Protein AF-A0A4P7SNY7-F1 (afdb_monomer_lite)

InterPro domains:
  IPR010985 Ribbon-helix-helix [SSF47598] (10-65)
  IPR014795 Antitoxin TacA 1-like [PF08681] (13-63)
  IPR014795 Antitoxin TacA 1-like [PTHR35401] (10-64)

Radius of gyration: 28.35 Å; chains: 1; bounding box: 36×50×80 Å

pLDDT: mean 82.67, std 14.97, range [39.25, 98.31]

Sequence (103 aa):
MVWGEHIPLRTARLHMRLTEEGLALLRQAAAVQEQDVTSFVLGVALDRARDVVTRENALRVQMAVIAADPLRYVRDPRVPDDPELAALVLAVRHDPDGLDRLG

Organism: NCBI:txid2566013

Secondary structure (DSSP, 8-state):
-------------------HHHHHHHHHHHHHTT--HHHHHHHHHHHHHHHHHHHHHHHHHHHHHHHH-HHHHS--TTS-SSHHHHHHHHHHHH-TTGGGG--

Foldseek 3Di:
DDPPPPPPPPDDDDDDDDDPVRVVVLCVVCVVVVHDSVCSVVVVVVVVVCVVVVVVVVVVVVVVVCVVPVVVVPPDPQQDPDPVSNVVSVVCVVPVPVVVPVD

Structure (mmCIF, N/CA/C/O backbone):
data_AF-A0A4P7SNY7-F1
#
_entry.id   AF-A0A4P7SNY7-F1
#
loop_
_atom_site.group_PDB
_atom_site.id
_atom_site.type_symbol
_atom_site.label_atom_id
_atom_site.label_alt_id
_atom_site.label_comp_id
_atom_site.label_asym_id
_atom_site.label_entity_id
_atom_site.label_seq_id
_atom_site.pdbx_PDB_ins_code
_atom_site.Cartn_x
_atom_site.Cartn_y
_atom_site.Cartn_z
_atom_site.occupancy
_atom_site.B_iso_or_equiv
_atom_site.auth_seq_id
_atom_site.auth_comp_id
_atom_site.auth_asym_id
_atom_site.auth_atom_id
_atom_site.pdbx_PDB_model_num
ATOM 1 N N . MET A 1 1 ? 17.521 -40.149 4.431 1.00 39.25 1 MET A N 1
ATOM 2 C CA . MET A 1 1 ? 17.053 -39.309 5.552 1.00 39.25 1 MET A CA 1
ATOM 3 C C . MET A 1 1 ? 17.567 -37.901 5.287 1.00 39.25 1 MET A C 1
ATOM 5 O O . MET A 1 1 ? 18.749 -37.658 5.478 1.00 39.25 1 MET A O 1
ATOM 9 N N . VAL A 1 2 ? 16.740 -37.043 4.681 1.00 47.78 2 VAL A N 1
ATOM 10 C CA . VAL A 1 2 ? 17.116 -35.660 4.342 1.00 47.78 2 VAL A CA 1
ATOM 11 C C . VAL A 1 2 ? 16.847 -34.819 5.582 1.00 47.78 2 VAL A C 1
ATOM 13 O O . VAL A 1 2 ? 15.700 -34.696 6.004 1.00 47.78 2 VAL A O 1
ATOM 16 N N . TRP A 1 3 ? 17.906 -34.315 6.206 1.00 52.19 3 TRP A N 1
ATOM 17 C CA . TRP A 1 3 ? 17.790 -33.345 7.285 1.00 52.19 3 TRP A CA 1
ATOM 18 C C . TRP A 1 3 ? 17.244 -32.055 6.679 1.00 52.19 3 TRP A C 1
ATOM 20 O O . TRP A 1 3 ? 17.896 -31.443 5.837 1.00 52.19 3 TRP A O 1
ATOM 30 N N . GLY A 1 4 ? 16.015 -31.695 7.048 1.00 53.91 4 GLY A N 1
ATOM 31 C CA . GLY A 1 4 ? 15.436 -30.405 6.705 1.00 53.91 4 GLY A CA 1
ATOM 32 C C . GLY A 1 4 ? 16.267 -29.319 7.370 1.00 53.91 4 GLY A C 1
ATOM 33 O O . GLY A 1 4 ? 16.214 -29.151 8.587 1.00 53.91 4 GLY A O 1
ATOM 34 N N . GLU A 1 5 ? 17.070 -28.625 6.575 1.00 59.88 5 GLU A N 1
ATOM 35 C CA . GLU A 1 5 ? 17.785 -27.434 6.999 1.00 59.88 5 GLU A CA 1
ATOM 36 C C . GLU A 1 5 ? 16.739 -26.385 7.398 1.00 59.88 5 GLU A C 1
ATOM 38 O O . GLU A 1 5 ? 16.086 -25.758 6.564 1.00 59.88 5 GLU A O 1
ATOM 43 N N . HIS A 1 6 ? 16.504 -26.260 8.704 1.00 62.56 6 HIS A N 1
ATOM 44 C CA . HIS A 1 6 ? 15.673 -25.213 9.276 1.00 62.56 6 HIS A CA 1
ATOM 45 C C . HIS A 1 6 ? 16.424 -23.895 9.071 1.00 62.56 6 HIS A C 1
ATOM 47 O O . HIS A 1 6 ? 17.225 -23.500 9.915 1.00 62.56 6 HIS A O 1
ATOM 53 N N . ILE A 1 7 ? 16.204 -23.217 7.941 1.00 64.69 7 ILE A N 1
ATOM 54 C CA . ILE A 1 7 ? 16.647 -21.831 7.777 1.00 64.69 7 ILE A CA 1
ATOM 55 C C . ILE A 1 7 ? 15.887 -21.039 8.846 1.00 64.69 7 ILE A C 1
ATOM 57 O O . ILE A 1 7 ? 14.658 -20.946 8.761 1.00 64.69 7 ILE A O 1
ATOM 61 N N . PRO A 1 8 ? 16.552 -20.511 9.890 1.00 58.31 8 PRO A N 1
ATOM 62 C CA . PRO A 1 8 ? 15.844 -19.765 10.910 1.00 58.31 8 PRO A CA 1
ATOM 63 C C . PRO A 1 8 ? 15.235 -18.540 10.234 1.00 58.31 8 PRO A C 1
ATOM 65 O O . PRO A 1 8 ? 15.956 -17.698 9.691 1.00 58.31 8 PRO A O 1
ATOM 68 N N . LEU A 1 9 ? 13.904 -18.451 10.255 1.00 64.19 9 LEU A N 1
ATOM 69 C CA . LEU A 1 9 ? 13.176 -17.239 9.902 1.00 64.19 9 LEU A CA 1
ATOM 70 C C . LEU A 1 9 ? 13.705 -16.129 10.809 1.00 64.19 9 LEU A C 1
ATOM 72 O O . LEU A 1 9 ? 13.356 -16.048 11.985 1.00 64.19 9 LEU A O 1
ATOM 76 N N . ARG A 1 10 ? 14.611 -15.301 10.283 1.00 66.25 10 ARG A N 1
ATOM 77 C CA . ARG A 1 10 ? 15.101 -14.122 10.990 1.00 66.25 10 ARG A CA 1
ATOM 78 C C . ARG A 1 10 ? 13.935 -13.149 11.097 1.00 66.25 10 ARG A C 1
ATOM 80 O O . ARG A 1 10 ? 13.615 -12.440 10.149 1.00 66.25 10 ARG A O 1
ATOM 87 N N . THR A 1 11 ? 13.274 -13.156 12.246 1.00 81.06 11 THR A N 1
ATOM 88 C CA . THR A 1 11 ? 12.194 -12.224 12.555 1.00 81.06 11 THR A CA 1
ATOM 89 C C . THR A 1 11 ? 12.779 -10.851 12.869 1.00 81.06 11 THR A C 1
ATOM 91 O O . THR A 1 11 ? 13.724 -10.748 13.651 1.00 81.06 11 THR A O 1
ATOM 94 N N . ALA A 1 12 ? 12.193 -9.796 12.308 1.00 84.50 12 ALA A N 1
ATOM 95 C CA . ALA A 1 12 ? 12.506 -8.410 12.643 1.00 84.50 12 ALA A CA 1
ATOM 96 C C . ALA A 1 12 ? 11.242 -7.706 13.156 1.00 84.50 12 ALA A C 1
ATOM 98 O O . ALA A 1 12 ? 10.137 -8.009 12.705 1.00 84.50 12 ALA A O 1
ATOM 99 N N . ARG A 1 13 ? 11.395 -6.774 14.105 1.00 89.62 13 ARG A N 1
ATOM 100 C CA . ARG A 1 13 ? 10.281 -6.010 14.687 1.00 89.62 13 ARG A CA 1
ATOM 101 C C . ARG A 1 13 ? 10.286 -4.576 14.169 1.00 89.62 13 ARG A C 1
ATOM 103 O O . ARG A 1 13 ? 11.297 -3.887 14.262 1.00 89.62 13 ARG A O 1
ATOM 110 N N . LEU A 1 14 ? 9.136 -4.122 13.679 1.00 88.00 14 LEU A N 1
ATOM 111 C CA . LEU A 1 14 ? 8.910 -2.733 13.292 1.00 88.00 14 LEU A CA 1
ATOM 112 C C . LEU A 1 14 ? 8.420 -1.927 14.505 1.00 88.00 14 LEU A C 1
ATOM 114 O O . LEU A 1 14 ? 7.469 -2.326 15.176 1.00 88.00 14 LEU A O 1
ATOM 118 N N . HIS A 1 15 ? 9.060 -0.790 14.782 1.00 92.38 15 HIS A N 1
ATOM 119 C CA . HIS A 1 15 ? 8.630 0.169 15.802 1.00 92.38 15 HIS A CA 1
ATOM 120 C C . HIS A 1 15 ? 8.155 1.453 15.121 1.00 92.38 15 HIS A C 1
ATOM 122 O O . HIS A 1 15 ? 8.868 2.009 14.290 1.00 92.38 15 HIS A O 1
ATOM 128 N N . MET A 1 16 ? 6.965 1.934 15.484 1.00 89.38 16 MET A N 1
ATOM 129 C CA . MET A 1 16 ? 6.367 3.142 14.910 1.00 89.38 16 MET A CA 1
ATOM 130 C C . MET A 1 16 ? 5.852 4.061 16.015 1.00 89.38 16 MET A C 1
ATOM 132 O O . MET A 1 16 ? 5.421 3.591 17.069 1.00 89.38 16 MET A O 1
ATOM 136 N N . ARG A 1 17 ? 5.871 5.370 15.759 1.00 95.56 17 ARG A N 1
ATOM 137 C CA . ARG A 1 17 ? 5.233 6.382 16.609 1.00 95.56 17 ARG A CA 1
ATOM 138 C C . ARG A 1 17 ? 4.082 7.002 15.835 1.00 95.56 17 ARG A C 1
ATOM 140 O O . ARG A 1 17 ? 4.244 7.346 14.669 1.00 95.56 17 ARG A O 1
ATOM 147 N N . LEU A 1 18 ? 2.938 7.128 16.491 1.00 94.62 18 LEU A N 1
ATOM 148 C CA . LEU A 1 18 ? 1.710 7.673 15.928 1.00 94.62 18 LEU A CA 1
ATOM 149 C C . LEU A 1 18 ? 1.147 8.708 16.898 1.00 94.62 18 LEU A C 1
ATOM 151 O O . LEU A 1 18 ? 1.414 8.641 18.100 1.00 94.62 18 LEU A O 1
ATOM 155 N N . THR A 1 19 ? 0.364 9.646 16.376 1.00 98.06 19 THR A N 1
ATOM 156 C CA . THR A 1 19 ? -0.515 10.466 17.211 1.00 98.06 19 THR A CA 1
ATOM 157 C C . THR A 1 19 ? -1.637 9.598 17.783 1.00 98.06 19 THR A C 1
ATOM 159 O O . THR A 1 19 ? -1.958 8.538 17.235 1.00 98.06 19 THR A O 1
ATOM 162 N N . GLU A 1 20 ? -2.250 10.041 18.879 1.00 97.62 20 GLU A N 1
ATOM 163 C CA . GLU A 1 20 ? -3.383 9.330 19.484 1.00 97.62 20 GLU A CA 1
ATOM 164 C C . GLU A 1 20 ? -4.562 9.221 18.510 1.00 97.62 20 GLU A C 1
ATOM 166 O O . GLU A 1 20 ? -5.111 8.136 18.325 1.00 97.62 20 GLU A O 1
ATOM 171 N N . GLU A 1 21 ? -4.874 10.315 17.811 1.00 98.19 21 GLU A N 1
ATOM 172 C CA . GLU A 1 21 ? -5.905 10.367 16.769 1.00 98.19 21 GLU A CA 1
ATOM 173 C C . GLU A 1 21 ? -5.613 9.388 15.624 1.00 98.19 21 GLU A C 1
ATOM 175 O O . GLU A 1 21 ? -6.493 8.637 15.202 1.00 98.19 21 GLU A O 1
ATOM 180 N N . GLY A 1 22 ? -4.360 9.332 15.157 1.00 97.44 22 GLY A N 1
ATOM 181 C CA . GLY A 1 22 ? -3.955 8.412 14.095 1.00 97.44 22 GLY A CA 1
ATOM 182 C C . GLY A 1 22 ? -4.087 6.947 14.515 1.00 97.44 22 GLY A C 1
ATOM 183 O O . GLY A 1 22 ? -4.562 6.114 13.744 1.00 97.44 22 GLY A O 1
ATOM 184 N N . LEU A 1 23 ? -3.723 6.625 15.760 1.00 96.94 23 LEU A N 1
ATOM 185 C CA . LEU A 1 23 ? -3.897 5.277 16.298 1.00 96.94 23 LEU A CA 1
ATOM 186 C C . LEU A 1 23 ? -5.380 4.914 16.480 1.00 96.94 23 LEU A C 1
ATOM 188 O O . LEU A 1 23 ? -5.758 3.770 16.220 1.00 96.94 23 LEU A O 1
ATOM 192 N N . ALA A 1 24 ? -6.218 5.860 16.910 1.00 97.88 24 ALA A N 1
ATOM 193 C CA . ALA A 1 24 ? -7.660 5.656 17.038 1.00 97.88 24 ALA A CA 1
ATOM 194 C C . ALA A 1 24 ? -8.310 5.357 15.678 1.00 97.88 24 ALA A C 1
ATOM 196 O O . ALA A 1 24 ? -9.069 4.394 15.562 1.00 97.88 24 ALA A O 1
ATOM 197 N N . LEU A 1 25 ? -7.936 6.106 14.637 1.00 97.94 25 LEU A N 1
ATOM 198 C CA . LEU A 1 25 ? -8.424 5.882 13.277 1.00 97.94 25 LEU A CA 1
ATOM 199 C C . LEU A 1 25 ? -8.033 4.495 12.746 1.00 97.94 25 LEU A C 1
ATOM 201 O O . LEU A 1 25 ? -8.880 3.774 12.222 1.00 97.94 25 LEU A O 1
ATOM 205 N N . LEU A 1 26 ? -6.769 4.088 12.920 1.00 97.00 26 LEU A N 1
ATOM 206 C CA . LEU A 1 26 ? -6.306 2.761 12.495 1.00 97.00 26 LEU A CA 1
ATOM 207 C C . LEU A 1 26 ? -7.049 1.631 13.216 1.00 97.00 26 LEU A C 1
ATOM 209 O O . LEU A 1 26 ? -7.396 0.633 12.591 1.00 97.00 26 LEU A O 1
ATOM 213 N N . ARG A 1 27 ? -7.328 1.791 14.515 1.00 97.56 27 ARG A N 1
ATOM 214 C CA . ARG A 1 27 ? -8.127 0.826 15.286 1.00 97.56 27 ARG A CA 1
ATOM 215 C C . ARG A 1 27 ? -9.548 0.709 14.754 1.00 97.56 27 ARG A C 1
ATOM 217 O O . ARG A 1 27 ? -10.039 -0.405 14.612 1.00 97.56 27 ARG A O 1
ATOM 224 N N . GLN A 1 28 ? -10.187 1.834 14.444 1.00 98.19 28 GLN A N 1
ATOM 225 C CA . GLN A 1 28 ? -11.532 1.834 13.877 1.00 98.19 28 GLN A CA 1
ATOM 226 C C . GLN A 1 28 ? -11.560 1.148 12.506 1.00 98.19 28 GLN A C 1
ATOM 228 O O . GLN A 1 28 ? -12.415 0.301 12.268 1.00 98.19 28 GLN A O 1
ATOM 233 N N . ALA A 1 29 ? -10.609 1.468 11.625 1.00 97.88 29 ALA A N 1
ATOM 234 C CA . ALA A 1 29 ? -10.526 0.858 10.300 1.00 97.88 29 ALA A CA 1
ATOM 235 C C . ALA A 1 29 ? -10.264 -0.657 10.369 1.00 97.88 29 ALA A C 1
ATOM 237 O O . ALA A 1 29 ? -10.929 -1.424 9.675 1.00 97.88 29 ALA A O 1
ATOM 238 N N . ALA A 1 30 ? -9.352 -1.090 11.244 1.00 97.69 30 ALA A N 1
ATOM 239 C CA . ALA A 1 30 ? -9.069 -2.505 11.462 1.00 97.69 30 ALA A CA 1
ATOM 240 C C . ALA A 1 30 ? -10.300 -3.257 12.002 1.00 97.69 30 ALA A C 1
ATOM 242 O O . ALA A 1 30 ? -10.609 -4.347 11.527 1.00 97.69 30 ALA A O 1
ATOM 243 N N . ALA A 1 31 ? -11.057 -2.643 12.921 1.00 97.81 31 ALA A N 1
ATOM 244 C CA . ALA A 1 31 ? -12.291 -3.221 13.452 1.00 97.81 31 ALA A CA 1
ATOM 245 C C . ALA A 1 31 ? -13.374 -3.410 12.376 1.00 97.81 31 ALA A C 1
ATOM 247 O O . ALA A 1 31 ? -14.046 -4.436 12.374 1.00 97.81 31 ALA A O 1
ATOM 248 N N . VAL A 1 32 ? -13.515 -2.466 11.437 1.00 98.31 32 VAL A N 1
ATOM 249 C CA . VAL A 1 32 ? -14.453 -2.589 10.301 1.00 98.31 32 VAL A CA 1
ATOM 250 C C . VAL A 1 32 ? -14.094 -3.765 9.386 1.00 98.31 32 VAL A C 1
ATOM 252 O O . VAL A 1 32 ? -14.985 -4.360 8.790 1.00 98.31 32 VAL A O 1
ATOM 255 N N . GLN A 1 33 ? -12.810 -4.112 9.279 1.00 96.44 33 GLN A N 1
ATOM 256 C CA . GLN A 1 33 ? -12.340 -5.251 8.483 1.00 96.44 33 GLN A CA 1
ATOM 257 C C . GLN A 1 33 ? -12.176 -6.541 9.296 1.00 96.44 33 GLN A C 1
ATOM 259 O O . GLN A 1 33 ? -11.642 -7.513 8.768 1.00 96.44 33 GLN A O 1
ATOM 264 N N . GLU A 1 34 ? -12.609 -6.555 10.561 1.00 97.06 34 GLU A N 1
ATOM 265 C CA . GLU A 1 34 ? -12.490 -7.706 11.467 1.00 97.06 34 GLU A CA 1
ATOM 266 C C . GLU A 1 34 ? -11.041 -8.215 11.614 1.00 97.06 34 GLU A C 1
ATOM 268 O O . GLU A 1 34 ? -10.774 -9.412 11.710 1.00 97.06 34 GLU A O 1
ATOM 273 N N . GLN A 1 35 ? -10.079 -7.290 11.637 1.00 96.62 35 GLN A N 1
ATOM 274 C CA . GLN A 1 35 ? -8.650 -7.588 11.741 1.00 96.62 35 GLN A CA 1
ATOM 275 C C . GLN A 1 35 ? -8.010 -6.887 12.938 1.00 96.62 35 GLN A C 1
ATOM 277 O O . GLN A 1 35 ? -8.470 -5.845 13.409 1.00 96.62 35 GLN A O 1
ATOM 282 N N . ASP A 1 36 ? -6.896 -7.437 13.425 1.00 96.56 36 ASP A N 1
ATOM 283 C CA . ASP A 1 36 ? -6.055 -6.718 14.373 1.00 96.56 36 ASP A CA 1
ATOM 284 C C . ASP A 1 36 ? -5.268 -5.598 13.667 1.00 96.56 36 ASP A C 1
ATOM 286 O O . ASP A 1 36 ? -4.948 -5.673 12.479 1.00 96.56 36 ASP A O 1
ATOM 290 N N . VAL A 1 37 ? -4.919 -4.552 14.421 1.00 95.25 37 VAL A N 1
ATOM 291 C CA . VAL A 1 37 ? -4.230 -3.364 13.885 1.00 95.25 37 VAL A CA 1
ATOM 292 C C . VAL A 1 37 ? -2.900 -3.719 13.220 1.00 95.25 37 VAL A C 1
ATOM 294 O O . VAL A 1 37 ? -2.516 -3.079 12.243 1.00 95.25 37 VAL A O 1
ATOM 297 N N . THR A 1 38 ? -2.188 -4.723 13.733 1.00 93.75 38 THR A N 1
ATOM 298 C CA . THR A 1 38 ? -0.884 -5.113 13.189 1.00 93.75 38 THR A CA 1
ATOM 299 C C . THR A 1 38 ? -1.058 -5.740 11.814 1.00 93.75 38 THR A C 1
ATOM 301 O O . THR A 1 38 ? -0.388 -5.307 10.878 1.00 93.75 38 THR A O 1
ATOM 304 N N . SER A 1 39 ? -1.979 -6.695 11.669 1.00 93.88 39 SER A N 1
ATOM 305 C CA . SER A 1 39 ? -2.283 -7.332 10.380 1.00 93.88 39 SER A CA 1
ATOM 306 C C . SER A 1 39 ? -2.838 -6.335 9.365 1.00 93.88 39 SER A C 1
ATOM 308 O O . SER A 1 39 ? -2.363 -6.304 8.230 1.00 93.88 39 SER A O 1
ATOM 310 N N . PHE A 1 40 ? -3.758 -5.464 9.792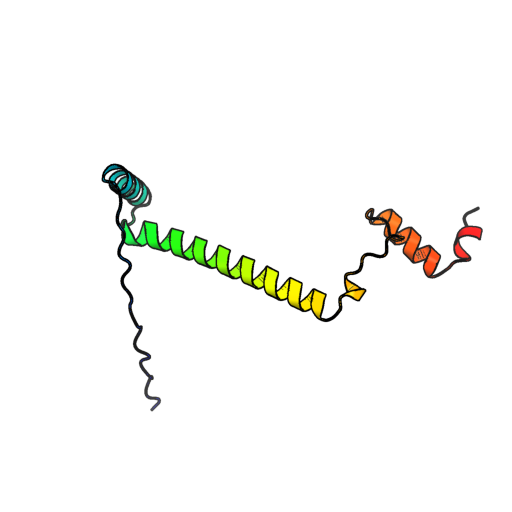 1.00 95.69 40 PHE A N 1
ATOM 311 C CA . PHE A 1 40 ? -4.329 -4.412 8.949 1.00 95.69 40 PHE A CA 1
ATOM 312 C C . PHE A 1 40 ? -3.241 -3.494 8.368 1.00 95.69 40 PHE A C 1
ATOM 314 O O . PHE A 1 40 ? -3.182 -3.261 7.161 1.00 95.69 40 PHE A O 1
ATOM 321 N N . VAL A 1 41 ? -2.329 -3.004 9.215 1.00 94.94 41 VAL A N 1
ATOM 322 C CA . VAL A 1 41 ? -1.250 -2.107 8.778 1.00 94.94 41 VAL A CA 1
ATOM 323 C C . VAL A 1 41 ? -0.204 -2.846 7.946 1.00 94.94 41 VAL A C 1
ATOM 325 O O . VAL A 1 41 ? 0.209 -2.345 6.899 1.00 94.94 41 VAL A O 1
ATOM 328 N N . LEU A 1 42 ? 0.249 -4.020 8.397 1.00 93.69 42 LEU A N 1
ATOM 329 C CA . LEU A 1 42 ? 1.303 -4.764 7.707 1.00 93.69 42 LEU A CA 1
ATOM 330 C C . LEU A 1 42 ? 0.856 -5.249 6.332 1.00 93.69 42 LEU A C 1
ATOM 332 O O . LEU A 1 42 ? 1.657 -5.175 5.405 1.00 93.69 42 LEU A O 1
ATOM 336 N N . GLY A 1 43 ? -0.390 -5.705 6.179 1.00 91.94 43 GLY A N 1
ATOM 337 C CA . GLY A 1 43 ? -0.920 -6.139 4.886 1.00 91.94 43 GLY A CA 1
ATOM 338 C C . GLY A 1 43 ? -0.826 -5.024 3.847 1.00 91.94 43 GLY A C 1
ATOM 339 O O . GLY A 1 43 ? -0.116 -5.154 2.850 1.00 91.94 43 GLY A O 1
ATOM 340 N N . VAL A 1 44 ? -1.429 -3.873 4.155 1.00 94.38 44 VAL A N 1
ATOM 341 C CA . VAL A 1 44 ? -1.411 -2.690 3.280 1.00 94.38 44 VAL A CA 1
ATOM 342 C C . VAL A 1 44 ? 0.018 -2.208 2.999 1.00 94.38 44 VAL A C 1
ATOM 344 O O . VAL A 1 44 ? 0.356 -1.877 1.861 1.00 94.38 44 VAL A O 1
ATOM 347 N N . ALA A 1 45 ? 0.881 -2.179 4.019 1.00 95.12 45 ALA A N 1
ATOM 348 C CA . ALA A 1 45 ? 2.264 -1.736 3.865 1.00 95.12 45 ALA A CA 1
ATOM 349 C C . ALA A 1 45 ? 3.082 -2.669 2.957 1.00 95.12 45 ALA A C 1
ATOM 351 O O . ALA A 1 45 ? 3.847 -2.189 2.118 1.00 95.12 45 ALA A O 1
ATOM 352 N N . LEU A 1 46 ? 2.919 -3.988 3.099 1.00 95.81 46 LEU A N 1
ATOM 353 C CA . LEU A 1 46 ? 3.621 -4.979 2.283 1.00 95.81 46 LEU A CA 1
ATOM 354 C C . LEU A 1 46 ? 3.148 -4.958 0.832 1.00 95.81 46 LEU A C 1
ATOM 356 O O . LEU A 1 46 ? 3.984 -5.014 -0.071 1.00 95.81 46 LEU A O 1
ATOM 360 N N . ASP A 1 47 ? 1.846 -4.825 0.597 1.00 95.94 47 ASP A N 1
ATOM 361 C CA . ASP A 1 47 ? 1.306 -4.712 -0.758 1.00 95.94 47 ASP A CA 1
ATOM 362 C C . ASP A 1 47 ? 1.827 -3.453 -1.446 1.00 95.94 47 ASP A C 1
ATOM 364 O O . ASP A 1 47 ? 2.355 -3.512 -2.560 1.00 95.94 47 ASP A O 1
ATOM 368 N N . ARG A 1 48 ? 1.828 -2.319 -0.735 1.00 97.12 48 ARG A N 1
ATOM 369 C CA . ARG A 1 48 ? 2.402 -1.087 -1.274 1.00 97.12 48 ARG A CA 1
ATOM 370 C C . ARG A 1 48 ? 3.906 -1.207 -1.532 1.00 97.12 48 ARG A C 1
ATOM 372 O O . ARG A 1 48 ? 4.390 -0.688 -2.539 1.00 97.12 48 ARG A O 1
ATOM 379 N N . ALA A 1 49 ? 4.647 -1.876 -0.651 1.00 96.94 49 ALA A N 1
ATOM 380 C CA . ALA A 1 49 ? 6.080 -2.093 -0.823 1.00 96.94 49 ALA A CA 1
ATOM 381 C C . ALA A 1 49 ? 6.382 -2.948 -2.064 1.00 96.94 49 ALA A C 1
ATOM 383 O O . ALA A 1 49 ? 7.261 -2.587 -2.849 1.00 96.94 49 ALA A O 1
ATOM 384 N N . ARG A 1 50 ? 5.623 -4.031 -2.285 1.00 96.88 50 ARG A N 1
ATOM 385 C CA . ARG A 1 50 ? 5.729 -4.872 -3.490 1.00 96.88 50 ARG A CA 1
ATOM 386 C C . ARG A 1 50 ? 5.509 -4.050 -4.753 1.00 96.88 50 ARG A C 1
ATOM 388 O O . ARG A 1 50 ? 6.332 -4.100 -5.661 1.00 96.88 50 ARG A O 1
ATOM 395 N N . ASP A 1 51 ? 4.464 -3.233 -4.774 1.00 97.81 51 ASP A N 1
ATOM 396 C CA . ASP A 1 51 ? 4.155 -2.358 -5.903 1.00 97.81 51 ASP A CA 1
ATOM 397 C C . AS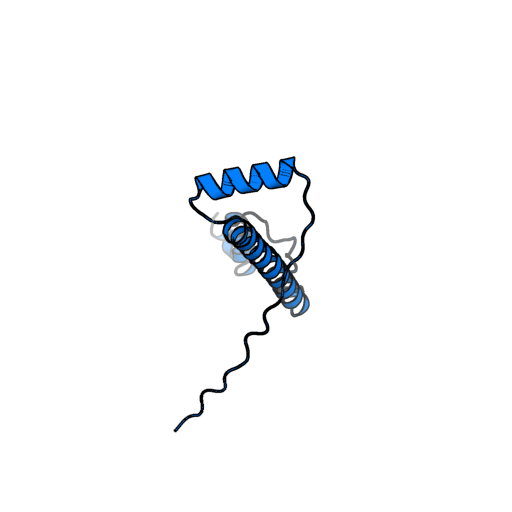P A 1 51 ? 5.267 -1.358 -6.221 1.00 97.81 51 ASP A C 1
ATOM 399 O O . ASP A 1 51 ? 5.525 -1.049 -7.386 1.00 97.81 51 ASP A O 1
ATOM 403 N N . VAL A 1 52 ? 5.901 -0.787 -5.196 1.00 97.62 52 VAL A N 1
ATOM 404 C CA . VAL A 1 52 ? 7.013 0.154 -5.377 1.00 97.62 52 VAL A CA 1
ATOM 405 C C . VAL A 1 52 ? 8.229 -0.568 -5.952 1.00 97.62 52 VAL A C 1
ATOM 407 O O . VAL A 1 52 ? 8.773 -0.120 -6.959 1.00 97.62 52 VAL A O 1
ATOM 410 N N . VAL A 1 53 ? 8.613 -1.702 -5.362 1.00 97.06 53 VAL A N 1
ATOM 411 C CA . VAL A 1 53 ? 9.791 -2.473 -5.787 1.00 97.06 53 VAL A CA 1
ATOM 412 C C . VAL A 1 53 ? 9.614 -3.043 -7.193 1.00 97.06 53 VAL A C 1
ATOM 414 O O . VAL A 1 53 ? 10.518 -2.926 -8.016 1.00 97.06 53 VAL A O 1
ATOM 417 N N . THR A 1 54 ? 8.453 -3.618 -7.509 1.00 96.56 54 THR A N 1
ATOM 418 C CA . THR A 1 54 ? 8.181 -4.167 -8.844 1.00 96.56 54 THR A CA 1
ATOM 419 C C . THR A 1 54 ? 8.215 -3.078 -9.910 1.00 96.56 54 THR A C 1
ATOM 421 O O . THR A 1 54 ? 8.830 -3.276 -10.957 1.00 96.56 54 THR A O 1
ATOM 424 N N . ARG A 1 55 ? 7.610 -1.912 -9.644 1.00 95.12 55 ARG A N 1
ATOM 425 C CA . ARG A 1 55 ? 7.622 -0.782 -10.587 1.00 95.12 55 ARG A CA 1
ATOM 426 C C . ARG A 1 55 ? 9.043 -0.285 -10.843 1.00 95.12 55 ARG A C 1
ATOM 428 O O . ARG A 1 55 ? 9.423 -0.107 -11.994 1.00 95.12 55 ARG A O 1
ATOM 435 N N . GLU A 1 56 ? 9.827 -0.108 -9.787 1.00 96.12 56 GLU A N 1
ATOM 436 C CA . GLU A 1 56 ? 11.226 0.313 -9.892 1.00 96.12 56 GLU A CA 1
ATOM 437 C C . GLU A 1 56 ? 12.067 -0.699 -10.684 1.00 96.12 56 GLU A C 1
ATOM 439 O O . GLU A 1 56 ? 12.816 -0.330 -11.588 1.00 96.12 56 GLU A O 1
ATOM 444 N N . ASN A 1 57 ? 11.907 -1.994 -10.404 1.00 94.56 57 ASN A N 1
ATOM 445 C CA . ASN A 1 57 ? 12.619 -3.042 -11.130 1.00 94.56 57 ASN A CA 1
ATOM 446 C C . ASN A 1 57 ? 12.227 -3.083 -12.611 1.00 94.56 57 ASN A C 1
ATOM 448 O O . ASN A 1 57 ? 13.102 -3.224 -13.462 1.00 94.56 57 ASN A O 1
ATOM 452 N N . ALA A 1 58 ? 10.940 -2.922 -12.931 1.00 93.81 58 ALA A N 1
ATOM 453 C CA . ALA A 1 58 ? 10.474 -2.865 -14.313 1.00 93.81 58 ALA A CA 1
ATOM 454 C C . ALA A 1 58 ? 11.113 -1.695 -15.078 1.00 93.81 58 ALA A C 1
ATOM 456 O O . ALA A 1 58 ? 11.594 -1.889 -16.195 1.00 93.81 58 ALA A O 1
ATOM 457 N N . LEU A 1 59 ? 11.197 -0.514 -14.456 1.00 92.94 59 LEU A N 1
ATOM 458 C CA . LEU A 1 59 ? 11.868 0.650 -15.041 1.00 92.94 59 LEU A CA 1
ATOM 459 C C . LEU A 1 59 ? 13.357 0.385 -15.283 1.00 92.94 59 LEU A C 1
ATOM 461 O O . LEU A 1 59 ? 13.860 0.654 -16.372 1.00 92.94 59 LEU A O 1
ATOM 465 N N . ARG A 1 60 ? 14.063 -0.204 -14.310 1.00 92.88 60 ARG A N 1
ATOM 466 C CA . ARG A 1 60 ? 15.487 -0.549 -14.469 1.00 92.88 60 ARG A CA 1
ATOM 467 C C . ARG A 1 60 ? 15.720 -1.544 -15.597 1.00 92.88 60 ARG A C 1
ATOM 469 O O . ARG A 1 60 ? 16.645 -1.359 -16.384 1.00 92.88 60 ARG A O 1
ATOM 476 N N . VAL A 1 61 ? 14.882 -2.577 -15.694 1.00 93.12 61 VAL A N 1
ATOM 477 C CA . VAL A 1 61 ? 14.953 -3.558 -16.784 1.00 93.12 61 VAL A CA 1
ATOM 478 C C . VAL A 1 61 ? 14.703 -2.873 -18.124 1.00 93.12 61 VAL A C 1
ATOM 480 O O . VAL A 1 61 ? 15.483 -3.066 -19.050 1.00 93.12 61 VAL A O 1
ATOM 483 N N . GLN A 1 62 ? 13.678 -2.024 -18.226 1.00 87.19 62 GLN A N 1
ATOM 484 C CA . GLN A 1 62 ? 13.383 -1.283 -19.452 1.00 87.19 62 GLN A CA 1
ATOM 485 C C . GLN A 1 62 ? 14.560 -0.396 -19.878 1.00 87.19 62 GLN A C 1
ATOM 487 O O . GLN A 1 62 ? 14.960 -0.425 -21.039 1.00 87.19 62 GLN A O 1
ATOM 492 N N . MET A 1 63 ? 15.156 0.344 -18.943 1.00 87.88 63 MET A N 1
ATOM 493 C CA . MET A 1 63 ? 16.335 1.168 -19.216 1.00 87.88 63 MET A CA 1
ATOM 494 C C . MET A 1 63 ? 17.532 0.329 -19.668 1.00 87.88 63 MET A C 1
ATOM 496 O O . MET A 1 63 ? 18.216 0.717 -20.610 1.00 87.88 63 MET A O 1
ATOM 500 N N . ALA A 1 64 ? 17.777 -0.823 -19.037 1.00 89.44 64 ALA A N 1
ATOM 501 C CA . ALA A 1 64 ? 18.857 -1.725 -19.430 1.00 89.44 64 ALA A CA 1
ATOM 502 C C . ALA A 1 64 ? 18.643 -2.298 -20.840 1.00 89.44 64 ALA A C 1
ATOM 504 O O . ALA A 1 64 ? 19.587 -2.371 -21.623 1.00 89.44 64 ALA A O 1
ATOM 505 N N . VAL A 1 65 ? 17.402 -2.650 -21.184 1.00 86.56 65 VAL A N 1
ATOM 506 C CA . VAL A 1 65 ? 17.031 -3.125 -22.523 1.00 86.56 65 VAL A CA 1
ATOM 507 C C . VAL A 1 65 ? 17.242 -2.032 -23.573 1.00 86.56 65 VAL A C 1
ATOM 509 O O . VAL A 1 65 ? 17.831 -2.303 -24.616 1.00 86.56 65 VAL A O 1
ATOM 512 N N . ILE A 1 66 ? 16.827 -0.794 -23.288 1.00 85.25 66 ILE A N 1
ATOM 513 C CA . ILE A 1 66 ? 17.059 0.349 -24.184 1.00 85.25 66 ILE A CA 1
ATOM 514 C C . ILE A 1 66 ? 18.558 0.622 -24.333 1.00 85.25 66 ILE A C 1
ATOM 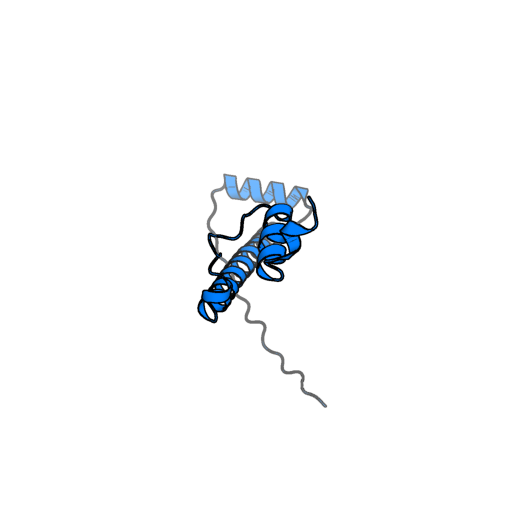516 O O . ILE A 1 66 ? 19.031 0.841 -25.440 1.00 85.25 66 ILE A O 1
ATOM 520 N N . ALA A 1 67 ? 19.324 0.593 -23.242 1.00 85.56 67 ALA A N 1
ATOM 521 C CA . ALA A 1 67 ? 20.764 0.838 -23.281 1.00 85.56 67 ALA A CA 1
ATOM 522 C C . ALA A 1 67 ? 21.534 -0.236 -24.068 1.00 85.56 67 ALA A C 1
ATOM 524 O O . ALA A 1 67 ? 22.556 0.077 -24.674 1.00 85.56 67 ALA A O 1
ATOM 525 N N . ALA A 1 68 ? 21.054 -1.484 -24.065 1.00 86.25 68 ALA A N 1
ATOM 526 C CA . ALA A 1 68 ? 21.672 -2.587 -24.797 1.00 86.25 68 ALA A CA 1
ATOM 527 C C . ALA A 1 68 ? 21.514 -2.458 -26.320 1.00 86.25 68 ALA A C 1
ATOM 529 O O . ALA A 1 68 ? 22.407 -2.866 -27.059 1.00 86.25 68 ALA A O 1
ATOM 530 N N . ASP A 1 69 ? 20.405 -1.881 -26.788 1.00 83.31 69 ASP A N 1
ATOM 531 C CA . ASP A 1 69 ? 20.168 -1.614 -28.208 1.00 83.31 69 ASP A CA 1
ATOM 532 C C . ASP A 1 69 ? 19.395 -0.298 -28.393 1.00 83.31 69 ASP A C 1
ATOM 534 O O . ASP A 1 69 ? 18.185 -0.305 -28.642 1.00 83.31 69 ASP A O 1
ATOM 538 N N . PRO A 1 70 ? 20.070 0.860 -28.265 1.00 77.56 70 PRO A N 1
ATOM 539 C CA . PRO A 1 70 ? 19.396 2.152 -28.313 1.00 77.56 70 PRO A CA 1
ATOM 540 C C . PRO A 1 70 ? 18.719 2.395 -29.658 1.00 77.56 70 PRO A C 1
ATOM 542 O O . PRO A 1 70 ? 17.629 2.956 -29.698 1.00 77.56 70 PRO A O 1
ATOM 545 N N . LEU A 1 71 ? 19.336 1.939 -30.755 1.00 78.06 71 LEU A N 1
ATOM 546 C CA . LEU A 1 71 ? 18.860 2.166 -32.121 1.00 78.06 71 LEU A CA 1
ATOM 547 C C . LEU A 1 71 ? 17.517 1.487 -32.392 1.00 78.06 71 LEU A C 1
ATOM 549 O O . LEU A 1 71 ? 16.705 2.041 -33.127 1.00 78.06 71 LEU A O 1
ATOM 553 N N . ARG A 1 72 ? 17.239 0.347 -31.752 1.00 69.88 72 ARG A N 1
ATOM 554 C CA . ARG A 1 72 ? 15.927 -0.312 -31.817 1.00 69.88 72 ARG A CA 1
ATOM 555 C C . ARG A 1 72 ? 14.797 0.506 -31.191 1.00 69.88 72 ARG A C 1
ATOM 557 O O . ARG A 1 72 ? 13.636 0.307 -31.545 1.00 69.88 72 ARG A O 1
ATOM 564 N N . TYR A 1 73 ? 15.129 1.413 -30.277 1.00 68.19 73 TYR A N 1
ATOM 565 C CA . TYR A 1 73 ? 14.182 2.297 -29.597 1.00 68.19 73 TYR A CA 1
ATOM 566 C C . TYR A 1 73 ? 14.307 3.761 -30.041 1.00 68.19 73 TYR A C 1
ATOM 568 O O . TYR A 1 73 ? 13.527 4.603 -29.592 1.00 68.19 73 TYR A O 1
ATOM 576 N N . VAL A 1 74 ? 15.239 4.076 -30.951 1.00 72.62 74 VAL A N 1
ATOM 577 C CA . VAL A 1 74 ? 15.243 5.351 -31.670 1.00 72.62 74 VAL A CA 1
ATOM 578 C C . VAL A 1 74 ? 14.047 5.334 -32.605 1.00 72.62 74 VAL A C 1
ATOM 580 O O . VAL A 1 74 ? 14.015 4.638 -33.618 1.00 72.62 74 VAL A O 1
ATOM 583 N N . ARG A 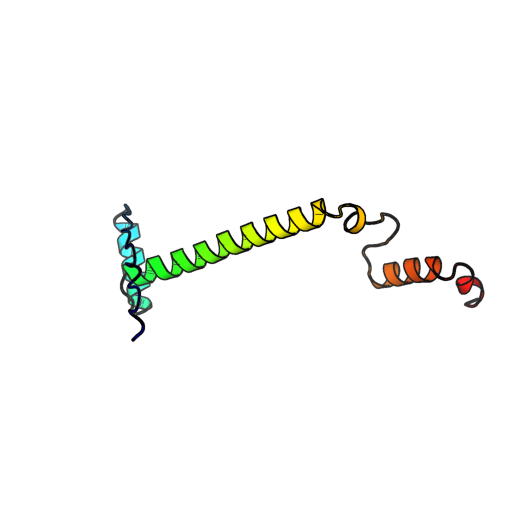1 75 ? 13.040 6.121 -32.246 1.00 68.81 75 ARG A N 1
ATOM 584 C CA . ARG A 1 75 ? 11.894 6.361 -33.105 1.00 68.81 75 ARG A CA 1
ATOM 585 C C . ARG A 1 75 ? 12.375 7.030 -34.394 1.00 68.81 75 ARG A C 1
ATOM 587 O O . ARG A 1 75 ? 12.959 8.110 -34.331 1.00 68.81 75 ARG A O 1
ATOM 594 N N . ASP A 1 76 ? 12.136 6.400 -35.544 1.00 71.00 76 ASP A N 1
ATOM 595 C CA . ASP A 1 76 ? 12.379 7.034 -36.842 1.00 71.00 76 ASP A CA 1
ATOM 596 C C . ASP A 1 76 ? 11.397 8.209 -36.981 1.00 71.00 76 ASP A C 1
ATOM 598 O O . ASP A 1 76 ? 10.186 7.975 -37.027 1.00 71.00 76 ASP A O 1
ATOM 602 N N . PRO A 1 77 ? 11.869 9.468 -37.041 1.00 70.75 77 PRO A N 1
ATOM 603 C CA . PRO A 1 77 ? 10.994 10.636 -37.140 1.00 70.75 77 PRO A CA 1
ATOM 604 C C . PRO A 1 77 ? 10.108 10.621 -38.390 1.00 70.75 77 PRO A C 1
ATOM 606 O O . PRO A 1 77 ? 9.126 11.353 -38.458 1.00 70.75 77 PRO A O 1
ATOM 609 N N . ARG A 1 78 ? 10.468 9.813 -39.396 1.00 70.25 78 ARG A N 1
ATOM 610 C CA . ARG A 1 78 ? 9.711 9.654 -40.639 1.00 70.25 78 ARG A CA 1
ATOM 611 C C . ARG A 1 78 ? 8.535 8.690 -40.502 1.00 70.25 78 ARG A C 1
ATOM 613 O O . ARG A 1 78 ? 7.718 8.645 -41.414 1.00 70.25 78 ARG A O 1
ATOM 620 N N . VAL A 1 79 ? 8.455 7.919 -39.414 1.00 72.50 79 VAL A N 1
ATOM 621 C CA . VAL A 1 79 ? 7.355 6.985 -39.146 1.00 72.50 79 VAL A CA 1
ATOM 622 C C . VAL A 1 79 ? 6.327 7.675 -38.237 1.00 72.50 79 VAL A C 1
ATOM 624 O O . VAL A 1 79 ? 6.642 8.005 -37.086 1.00 72.50 79 VAL A O 1
ATOM 627 N N . PRO A 1 80 ? 5.106 7.926 -38.737 1.00 74.00 80 PRO A N 1
ATOM 628 C CA . PRO A 1 80 ? 4.061 8.597 -37.965 1.00 74.00 80 PRO A CA 1
ATOM 629 C C . PRO A 1 80 ? 3.585 7.774 -36.758 1.00 74.00 80 PRO A C 1
ATOM 631 O O . PRO A 1 80 ? 3.730 6.557 -36.740 1.00 74.00 80 PRO A O 1
ATOM 634 N N . ASP A 1 81 ? 3.027 8.444 -35.740 1.00 77.12 81 ASP A N 1
ATOM 635 C CA . ASP A 1 81 ? 2.425 7.782 -34.561 1.00 77.12 81 ASP A CA 1
ATOM 636 C C . ASP A 1 81 ? 1.142 7.020 -34.897 1.00 77.12 81 ASP A C 1
ATOM 638 O O . ASP A 1 81 ? 0.781 6.066 -34.208 1.00 77.12 81 ASP A O 1
ATOM 642 N N . ASP A 1 82 ? 0.435 7.476 -35.930 1.00 82.31 82 ASP A N 1
ATOM 643 C CA . ASP A 1 82 ? -0.806 6.860 -36.365 1.00 82.31 82 ASP A CA 1
ATOM 644 C C . ASP A 1 82 ? -0.515 5.485 -36.996 1.00 82.31 82 ASP A C 1
ATOM 646 O O . ASP A 1 82 ? 0.286 5.406 -37.933 1.00 82.31 82 ASP A O 1
ATOM 650 N N . PRO A 1 83 ? -1.121 4.394 -36.494 1.00 76.19 83 PRO A N 1
ATOM 651 C CA . PRO A 1 83 ? -0.780 3.039 -36.913 1.00 76.19 83 PRO A CA 1
ATOM 652 C C . PRO A 1 83 ? -1.174 2.741 -38.364 1.00 76.19 83 PRO A C 1
ATOM 654 O O . PRO A 1 83 ? -0.468 1.982 -39.031 1.00 76.19 83 PRO A O 1
ATOM 657 N N . GLU A 1 84 ? -2.254 3.342 -38.874 1.00 77.75 84 GLU A N 1
ATOM 658 C CA . GLU A 1 84 ? -2.655 3.179 -40.275 1.00 77.75 84 GLU A CA 1
ATOM 659 C C . GLU A 1 84 ? -1.672 3.907 -41.199 1.00 77.75 84 GLU A C 1
ATOM 661 O O . GLU A 1 84 ? -1.200 3.349 -42.194 1.00 77.75 84 GLU A O 1
ATOM 666 N N . LEU A 1 85 ? -1.266 5.120 -40.827 1.00 74.25 85 LEU A N 1
ATOM 667 C CA . LEU A 1 85 ? -0.293 5.901 -41.580 1.00 74.25 85 LEU A CA 1
ATOM 668 C C . LEU A 1 85 ? 1.124 5.307 -41.509 1.00 74.25 85 LEU A C 1
ATOM 670 O O . LEU A 1 85 ? 1.851 5.310 -42.504 1.00 74.25 85 LEU A O 1
ATOM 674 N N . ALA A 1 86 ? 1.521 4.751 -40.363 1.00 78.81 86 ALA A N 1
ATOM 675 C CA . ALA A 1 86 ? 2.784 4.035 -40.205 1.00 78.81 86 ALA A CA 1
ATOM 676 C C . ALA A 1 86 ? 2.849 2.800 -41.113 1.00 78.81 86 ALA A C 1
ATOM 678 O O . ALA A 1 86 ? 3.876 2.562 -41.754 1.00 78.81 86 ALA A O 1
ATOM 679 N N . ALA A 1 87 ? 1.747 2.046 -41.215 1.00 79.88 87 ALA A N 1
ATOM 680 C CA . ALA A 1 87 ? 1.649 0.900 -42.113 1.00 79.88 87 ALA A CA 1
ATOM 681 C C . ALA A 1 87 ? 1.816 1.314 -43.585 1.00 79.88 87 ALA A C 1
ATOM 683 O O . ALA A 1 87 ? 2.543 0.649 -44.323 1.00 79.88 87 ALA A O 1
ATOM 684 N N . LEU A 1 88 ? 1.227 2.443 -43.992 1.00 78.88 88 LEU A N 1
ATOM 685 C CA . LEU A 1 88 ? 1.383 2.991 -45.344 1.00 78.88 88 LEU A CA 1
ATOM 686 C C . LEU A 1 88 ? 2.830 3.413 -45.641 1.00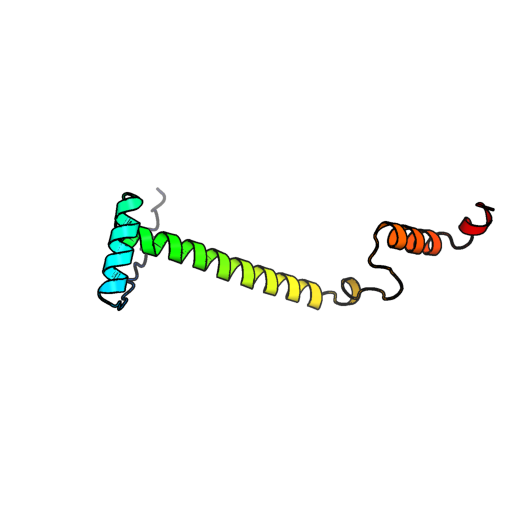 78.88 88 LEU A C 1
ATOM 688 O O . LEU A 1 88 ? 3.380 3.039 -46.676 1.00 78.88 88 LEU A O 1
ATOM 692 N N . VAL A 1 89 ? 3.481 4.141 -44.728 1.00 78.12 89 VAL A N 1
ATOM 693 C CA . VAL A 1 89 ? 4.884 4.569 -44.892 1.00 78.12 89 VAL A CA 1
ATOM 694 C C . VAL A 1 89 ? 5.834 3.369 -44.982 1.00 78.12 89 VAL A C 1
ATOM 696 O O . VAL A 1 89 ? 6.770 3.374 -45.785 1.00 78.12 89 VAL A O 1
ATOM 699 N N . LEU A 1 90 ? 5.599 2.323 -44.184 1.00 77.56 90 LEU A N 1
ATOM 700 C CA . LEU A 1 90 ? 6.386 1.089 -44.237 1.00 77.56 90 LEU A CA 1
ATOM 701 C C . LEU A 1 90 ? 6.141 0.308 -45.534 1.00 77.56 90 LEU A C 1
ATOM 703 O O . LEU A 1 90 ? 7.104 -0.171 -46.130 1.00 77.56 90 LEU A O 1
ATOM 707 N N . ALA A 1 91 ? 4.894 0.223 -46.002 1.00 77.25 91 ALA A N 1
ATOM 708 C CA . ALA A 1 91 ? 4.554 -0.432 -47.264 1.00 77.25 91 ALA A CA 1
ATOM 709 C C . ALA A 1 91 ? 5.250 0.239 -48.462 1.00 77.25 91 ALA A C 1
ATOM 711 O O . ALA A 1 91 ? 5.894 -0.446 -49.252 1.00 77.25 91 ALA A O 1
ATOM 712 N N . VAL A 1 92 ? 5.227 1.575 -48.536 1.00 77.19 92 VAL A N 1
ATOM 713 C CA . VAL A 1 92 ? 5.910 2.350 -49.593 1.00 77.19 92 VAL A CA 1
ATOM 714 C C . VAL A 1 92 ? 7.434 2.196 -49.533 1.00 77.19 92 VAL A C 1
ATOM 716 O O . VAL A 1 92 ? 8.100 2.185 -50.563 1.00 77.19 92 VAL A O 1
ATOM 719 N N . ARG A 1 93 ? 8.025 2.026 -48.342 1.00 70.44 93 ARG A N 1
ATOM 720 C CA . ARG A 1 93 ? 9.464 1.719 -48.215 1.00 70.44 93 ARG A CA 1
ATOM 721 C C . ARG A 1 93 ? 9.841 0.343 -48.767 1.00 70.44 93 ARG A C 1
ATOM 723 O O . ARG A 1 93 ? 10.991 0.167 -49.163 1.00 70.44 93 ARG A O 1
ATOM 730 N N . HIS A 1 94 ? 8.926 -0.623 -48.723 1.00 72.50 94 HIS A N 1
ATOM 731 C CA . HIS A 1 94 ? 9.156 -1.985 -49.205 1.00 72.50 94 HIS A CA 1
ATOM 732 C C . HIS A 1 94 ? 8.848 -2.155 -50.699 1.00 72.50 94 HIS A C 1
ATOM 734 O O . HIS A 1 94 ? 9.443 -3.030 -51.324 1.00 72.50 94 HIS A O 1
ATOM 740 N N . ASP A 1 95 ? 7.983 -1.308 -51.260 1.00 67.69 95 ASP A N 1
ATOM 741 C CA . ASP A 1 95 ? 7.663 -1.247 -52.687 1.00 67.69 95 ASP A CA 1
ATOM 742 C C . ASP A 1 95 ? 7.469 0.221 -53.124 1.00 67.69 95 ASP A C 1
ATOM 744 O O . ASP A 1 95 ? 6.349 0.743 -53.077 1.00 67.69 95 ASP A O 1
ATOM 748 N N . PRO A 1 96 ? 8.555 0.922 -53.504 1.00 61.47 96 PRO A N 1
ATOM 749 C CA . PRO A 1 96 ? 8.486 2.332 -53.885 1.00 61.47 96 PRO A CA 1
ATOM 750 C C . PRO A 1 96 ? 7.687 2.568 -55.177 1.00 61.47 96 PRO A C 1
ATOM 752 O O . PRO A 1 96 ? 7.235 3.689 -55.398 1.00 61.47 96 PRO A O 1
ATOM 755 N N . ASP A 1 97 ? 7.467 1.523 -55.983 1.00 68.38 97 ASP A N 1
ATOM 756 C CA . ASP A 1 97 ? 6.785 1.585 -57.281 1.00 68.38 97 ASP A CA 1
ATOM 757 C C . ASP A 1 97 ? 5.290 1.193 -57.185 1.00 68.38 97 ASP A C 1
ATOM 759 O O . ASP A 1 97 ? 4.546 1.257 -58.166 1.00 68.38 97 ASP A O 1
ATOM 763 N N . GLY A 1 98 ? 4.810 0.788 -56.002 1.00 61.62 98 GLY A N 1
ATOM 764 C CA . GLY A 1 98 ? 3.440 0.303 -55.790 1.00 61.62 98 GLY A CA 1
ATOM 765 C C . GLY A 1 98 ? 2.347 1.380 -55.860 1.00 61.62 98 GLY A C 1
ATOM 766 O O . GLY A 1 98 ? 1.180 1.056 -56.090 1.00 61.62 98 GLY A O 1
ATOM 767 N N . LEU A 1 99 ? 2.703 2.661 -55.703 1.00 57.59 99 LEU A N 1
ATOM 768 C CA . LEU A 1 99 ? 1.751 3.783 -55.741 1.00 57.59 99 LEU A CA 1
ATOM 769 C C . LEU A 1 99 ? 1.270 4.124 -57.161 1.00 57.59 99 LEU A C 1
ATOM 771 O O . LEU A 1 99 ? 0.160 4.630 -57.312 1.00 57.59 99 LEU A O 1
ATOM 775 N N . ASP A 1 100 ? 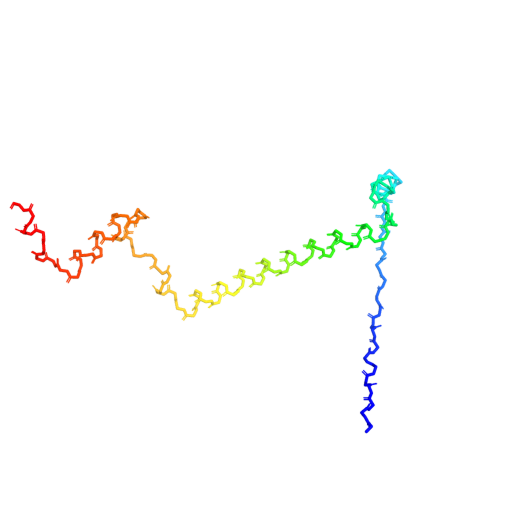2.036 3.769 -58.196 1.00 59.31 100 ASP A N 1
ATOM 776 C CA . ASP A 1 100 ? 1.680 4.017 -59.604 1.00 59.31 100 ASP A CA 1
ATOM 777 C C . ASP A 1 100 ? 0.545 3.108 -60.115 1.00 59.31 100 ASP A C 1
ATOM 779 O O . ASP A 1 100 ? 0.034 3.296 -61.218 1.00 59.31 100 ASP A O 1
ATOM 783 N N . ARG A 1 101 ? 0.123 2.111 -59.325 1.00 54.16 101 ARG A N 1
ATOM 784 C CA . ARG A 1 101 ? -0.909 1.127 -59.703 1.00 54.16 101 ARG A CA 1
ATOM 785 C C . ARG A 1 101 ? -2.301 1.401 -59.131 1.00 54.16 101 ARG A C 1
ATOM 787 O O . ARG A 1 101 ? -3.226 0.656 -59.443 1.00 54.16 101 ARG A O 1
ATOM 794 N N . LEU A 1 102 ? -2.447 2.427 -58.292 1.00 56.34 102 LEU A N 1
ATOM 795 C CA . LEU A 1 102 ? -3.724 2.816 -57.674 1.00 56.34 102 LEU A CA 1
ATOM 796 C C . LEU A 1 102 ? -4.362 4.059 -58.328 1.00 56.34 102 LEU A C 1
ATOM 798 O O . LEU A 1 102 ? -5.341 4.580 -57.794 1.00 56.34 102 LEU A O 1
ATOM 802 N N . GLY A 1 103 ? -3.808 4.524 -59.455 1.00 46.75 103 GLY A N 1
ATOM 803 C CA . GLY A 1 103 ? -4.356 5.597 -60.295 1.00 46.75 103 GLY A CA 1
ATOM 804 C C . GLY A 1 103 ? -5.288 5.093 -61.387 1.00 46.75 103 GLY A C 1
ATOM 805 O O . GLY A 1 103 ? -4.981 4.035 -61.981 1.00 46.75 103 GLY A O 1
#